Protein AF-A0A2S6GCV4-F1 (afdb_monomer_lite)

Foldseek 3Di:
DDQWDWDDDPFTWTAGPVPRFTFFFPPADDPPTDTDTHHQDPPHDRGGTDDDDDDDPPPD

Structure (mmCIF, N/CA/C/O backbone):
data_AF-A0A2S6GCV4-F1
#
_entry.id   AF-A0A2S6GCV4-F1
#
loop_
_atom_site.group_PDB
_atom_site.id
_atom_site.type_symbol
_atom_site.label_atom_id
_atom_site.label_alt_id
_atom_site.label_comp_id
_atom_site.label_asym_id
_atom_site.label_entity_id
_atom_site.label_seq_id
_atom_site.pdbx_PDB_ins_code
_atom_site.Cartn_x
_atom_site.Cartn_y
_atom_site.Cartn_z
_atom_site.occupancy
_atom_site.B_iso_or_equiv
_atom_site.auth_seq_id
_atom_site.auth_comp_id
_atom_site.auth_asym_id
_atom_site.auth_atom_id
_atom_site.pdbx_PDB_model_num
ATOM 1 N N . MET A 1 1 ? -10.066 -13.786 13.296 1.00 57.34 1 MET A N 1
ATOM 2 C CA . MET A 1 1 ? -9.950 -12.946 12.080 1.00 57.34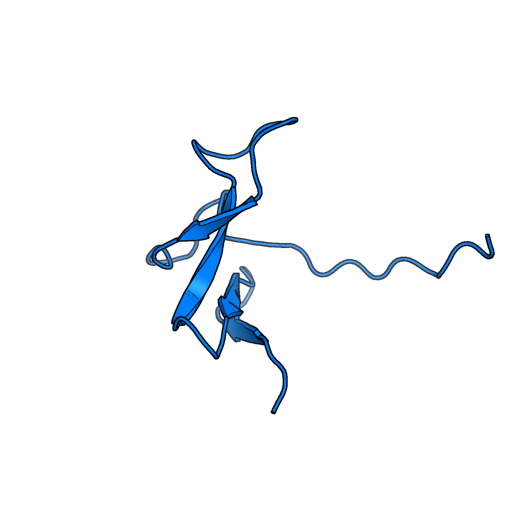 1 MET A CA 1
ATOM 3 C C . MET A 1 1 ? -8.473 -12.691 11.835 1.00 57.34 1 MET A C 1
ATOM 5 O O . MET A 1 1 ? -7.757 -12.512 12.813 1.00 57.34 1 MET A O 1
ATOM 9 N N . LEU A 1 2 ? -8.004 -12.731 10.587 1.00 68.81 2 LEU A N 1
ATOM 10 C CA . LEU A 1 2 ? -6.606 -12.408 10.285 1.00 68.81 2 LEU A CA 1
ATOM 11 C C . LEU A 1 2 ? -6.370 -10.902 10.511 1.00 68.81 2 LEU A C 1
ATOM 13 O O . LEU A 1 2 ? -7.261 -10.112 10.200 1.00 68.81 2 LEU A O 1
ATOM 17 N N . PRO A 1 3 ? -5.205 -10.482 11.035 1.00 77.81 3 PRO A N 1
ATOM 18 C CA . PRO A 1 3 ? -4.922 -9.068 11.316 1.00 77.81 3 PRO A CA 1
ATOM 19 C C . PRO A 1 3 ? -4.854 -8.189 10.053 1.00 77.81 3 PRO A C 1
ATOM 21 O O . PRO A 1 3 ? -4.902 -6.959 10.141 1.00 77.81 3 PRO A O 1
ATOM 24 N N . TRP A 1 4 ? -4.789 -8.819 8.878 1.00 77.88 4 TRP A N 1
ATOM 25 C CA . TRP A 1 4 ? -4.702 -8.182 7.571 1.00 77.88 4 TRP A CA 1
ATOM 26 C C . TRP A 1 4 ? -5.726 -8.783 6.612 1.00 77.88 4 TRP A C 1
ATOM 28 O O . TRP A 1 4 ? -5.989 -9.986 6.639 1.00 77.88 4 TRP A O 1
ATOM 38 N N . SER A 1 5 ? -6.262 -7.942 5.733 1.00 83.94 5 SER A N 1
ATOM 39 C CA . SER A 1 5 ? -7.064 -8.354 4.581 1.00 83.94 5 SER A CA 1
ATOM 40 C C . SER A 1 5 ? -6.344 -8.005 3.281 1.00 83.94 5 SER A C 1
ATOM 42 O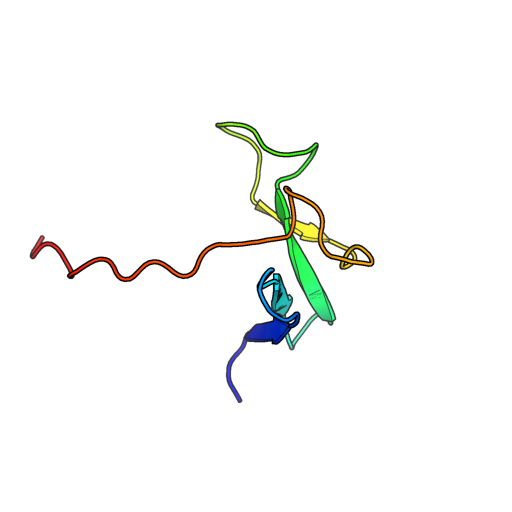 O . SER A 1 5 ? -5.711 -6.952 3.168 1.00 83.94 5 SER A O 1
ATOM 44 N N . LEU A 1 6 ? -6.433 -8.904 2.302 1.00 79.00 6 LEU A N 1
ATOM 45 C CA . LEU A 1 6 ? -5.955 -8.669 0.943 1.00 79.00 6 LEU A CA 1
ATOM 46 C C . LEU A 1 6 ? -7.047 -7.948 0.150 1.00 79.00 6 LEU A C 1
ATOM 48 O O . LEU A 1 6 ? -8.196 -8.387 0.136 1.00 79.00 6 LEU A O 1
ATOM 52 N N . THR A 1 7 ? -6.693 -6.846 -0.506 1.00 73.25 7 THR A N 1
ATOM 53 C CA . THR A 1 7 ? -7.629 -6.039 -1.303 1.00 73.25 7 THR A CA 1
ATOM 54 C C . THR A 1 7 ? -7.040 -5.700 -2.671 1.00 73.25 7 THR A C 1
ATOM 56 O O . THR A 1 7 ? -5.866 -5.357 -2.772 1.00 73.25 7 THR A O 1
ATOM 59 N N . GLY A 1 8 ? -7.866 -5.745 -3.721 1.00 65.31 8 GLY A N 1
ATOM 60 C CA . GLY A 1 8 ? -7.437 -5.547 -5.115 1.00 65.31 8 GLY A CA 1
ATOM 61 C C . GLY A 1 8 ? -7.245 -6.865 -5.877 1.00 65.31 8 GLY A C 1
ATOM 62 O O . GLY A 1 8 ? -7.035 -7.906 -5.264 1.00 65.31 8 GLY A O 1
ATOM 63 N N . GLY A 1 9 ? -7.396 -6.813 -7.207 1.00 66.94 9 GLY A N 1
ATOM 64 C CA . GLY A 1 9 ? -7.254 -7.963 -8.110 1.00 66.94 9 GLY A CA 1
ATOM 65 C C . GLY A 1 9 ? -5.790 -8.374 -8.298 1.00 66.94 9 GLY A C 1
ATOM 66 O O . GLY A 1 9 ? -5.177 -8.928 -7.391 1.00 66.94 9 GLY A O 1
ATOM 67 N N . ASN A 1 10 ? -5.210 -8.081 -9.466 1.00 62.03 10 ASN A N 1
ATOM 68 C CA . ASN A 1 10 ? -3.800 -8.396 -9.754 1.00 62.03 10 ASN A CA 1
ATOM 69 C C . ASN A 1 10 ? -2.816 -7.595 -8.873 1.00 62.03 10 ASN A C 1
ATOM 71 O O . ASN A 1 10 ? -1.730 -8.080 -8.567 1.00 62.03 10 ASN A O 1
ATOM 75 N N . ASN A 1 11 ? -3.227 -6.413 -8.401 1.00 66.62 11 ASN A N 1
ATOM 76 C CA . ASN A 1 11 ? -2.461 -5.551 -7.502 1.00 66.62 11 ASN A CA 1
ATOM 77 C C . ASN A 1 11 ? -2.946 -5.760 -6.063 1.00 66.62 11 ASN A C 1
ATOM 79 O O . ASN A 1 11 ? -3.937 -5.156 -5.635 1.00 66.62 11 ASN A O 1
ATOM 83 N N . ARG A 1 12 ? -2.277 -6.648 -5.319 1.00 82.94 12 ARG A N 1
ATOM 84 C CA . ARG A 1 12 ? -2.665 -6.974 -3.942 1.00 82.94 12 ARG A CA 1
ATOM 85 C C . ARG A 1 12 ? -2.167 -5.907 -2.973 1.00 82.94 12 ARG A C 1
ATOM 87 O O . ARG A 1 12 ? -0.978 -5.619 -2.907 1.00 82.94 12 ARG A O 1
ATOM 94 N N . ARG A 1 13 ? -3.083 -5.359 -2.178 1.00 89.12 13 ARG A N 1
ATOM 95 C CA . ARG A 1 13 ? -2.794 -4.432 -1.078 1.00 89.12 13 ARG A CA 1
ATOM 96 C C . ARG A 1 13 ? -3.110 -5.103 0.248 1.00 89.12 13 ARG A C 1
ATOM 98 O O . ARG A 1 13 ? -4.147 -5.760 0.381 1.00 89.12 13 ARG A O 1
ATOM 105 N N . PHE A 1 14 ? -2.246 -4.898 1.235 1.00 91.12 14 PHE A N 1
ATOM 106 C CA . PHE A 1 14 ? -2.441 -5.403 2.591 1.00 91.12 14 PHE A CA 1
ATOM 107 C C . PHE A 1 14 ? -3.073 -4.326 3.457 1.00 91.12 14 PHE A C 1
ATOM 109 O O . PHE A 1 14 ? -2.423 -3.340 3.795 1.00 91.12 14 PHE A O 1
ATOM 116 N N . ARG A 1 15 ? -4.338 -4.517 3.831 1.00 92.56 15 ARG A N 1
ATOM 117 C CA . ARG A 1 15 ? -5.080 -3.586 4.680 1.00 92.56 15 ARG A CA 1
ATOM 118 C C . ARG A 1 15 ? -5.159 -4.119 6.103 1.00 92.56 15 ARG A C 1
ATOM 120 O O . ARG A 1 1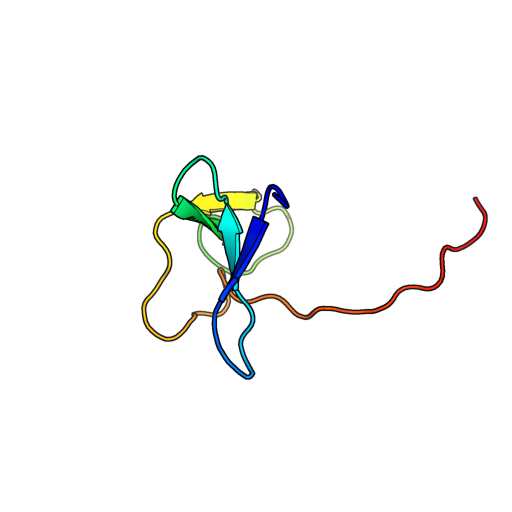5 ? -5.685 -5.211 6.323 1.00 92.56 15 ARG A O 1
ATOM 127 N N . SER A 1 16 ? -4.666 -3.343 7.064 1.00 92.81 16 SER A N 1
ATOM 128 C CA . SER A 1 16 ? -4.797 -3.655 8.485 1.00 92.81 16 SER A CA 1
ATOM 129 C C . SER A 1 16 ? -6.270 -3.625 8.872 1.00 92.81 16 SER A C 1
ATOM 131 O O . SER A 1 16 ? -6.963 -2.639 8.611 1.00 92.81 16 SER A O 1
ATOM 133 N N . VAL A 1 17 ? -6.748 -4.687 9.517 1.00 92.12 17 VAL A N 1
ATOM 134 C CA . VAL A 1 17 ? -8.131 -4.746 10.013 1.00 92.12 17 VAL A CA 1
ATOM 135 C C . VAL A 1 17 ? -8.339 -3.757 11.163 1.00 92.12 17 VAL A C 1
ATOM 137 O O . VAL A 1 17 ? -9.406 -3.166 11.272 1.00 92.12 17 VAL A O 1
ATOM 140 N N . ASN A 1 18 ? -7.306 -3.524 11.977 1.00 93.31 18 ASN A N 1
ATOM 141 C CA . ASN A 1 18 ? -7.392 -2.657 13.152 1.00 93.31 18 ASN A CA 1
ATOM 142 C C . ASN A 1 18 ? -7.500 -1.165 12.793 1.00 93.31 18 ASN A C 1
ATOM 144 O O . ASN A 1 18 ? -8.257 -0.430 13.414 1.00 93.31 18 ASN A O 1
ATOM 148 N N . SER A 1 19 ? -6.737 -0.702 11.798 1.00 94.62 19 SER A N 1
ATOM 149 C CA . SER A 1 19 ? -6.698 0.722 11.423 1.00 94.62 19 SER A CA 1
ATOM 150 C C . SER A 1 19 ? -7.470 1.049 10.143 1.00 94.62 19 SER A C 1
ATOM 152 O O . SER A 1 19 ? -7.715 2.218 9.845 1.00 94.62 19 SER A O 1
ATOM 154 N N . GLY A 1 20 ? -7.783 0.037 9.330 1.00 92.62 20 GLY A N 1
ATOM 155 C CA . GLY A 1 20 ? -8.314 0.217 7.985 1.00 92.62 20 GLY A CA 1
ATOM 156 C C . GLY A 1 20 ? -7.319 0.832 6.991 1.00 92.62 20 GLY A C 1
ATOM 157 O O . GLY A 1 20 ? -7.751 1.214 5.902 1.00 92.62 20 GLY A O 1
ATOM 158 N N . LYS A 1 21 ? -6.028 0.938 7.334 1.00 94.69 21 LYS A N 1
ATOM 159 C CA . LYS A 1 21 ? -4.958 1.508 6.492 1.00 94.69 21 LYS A CA 1
ATOM 160 C C . LYS A 1 21 ? -4.179 0.427 5.744 1.00 94.69 21 LYS A C 1
ATOM 162 O O . LYS A 1 21 ? -4.156 -0.726 6.174 1.00 94.69 21 LYS A O 1
ATOM 167 N N . CYS A 1 22 ? -3.536 0.805 4.643 1.00 94.62 22 CYS A N 1
ATOM 168 C CA . CYS A 1 22 ? -2.725 -0.093 3.826 1.00 94.62 22 CYS A CA 1
ATOM 169 C C . CYS A 1 22 ? -1.248 -0.061 4.240 1.00 94.62 22 CYS A C 1
ATOM 171 O O . CYS A 1 22 ? -0.747 0.977 4.679 1.00 94.62 22 CYS A O 1
ATOM 173 N N . LEU A 1 23 ? -0.564 -1.197 4.086 1.00 94.56 23 LEU A N 1
ATOM 174 C CA . LEU A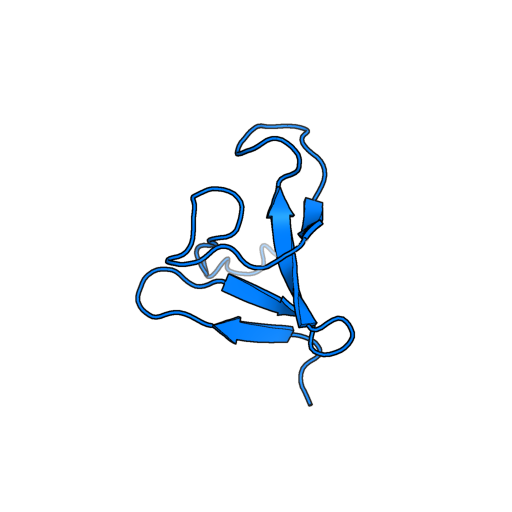 1 23 ? 0.893 -1.281 4.153 1.00 94.56 23 LEU A CA 1
ATOM 175 C C . LEU A 1 23 ? 1.490 -0.469 3.000 1.00 94.56 23 LEU A C 1
ATOM 177 O O . LEU A 1 23 ? 1.234 -0.778 1.836 1.00 94.56 23 LEU A O 1
ATOM 181 N N . ASN A 1 24 ? 2.266 0.558 3.330 1.00 95.56 24 ASN A N 1
ATOM 182 C CA . ASN A 1 24 ? 2.770 1.535 2.376 1.00 95.56 24 ASN A CA 1
ATOM 183 C C . ASN A 1 24 ? 4.261 1.828 2.606 1.00 95.56 24 ASN A C 1
ATOM 185 O O . ASN A 1 24 ? 4.719 1.825 3.748 1.00 95.56 24 ASN A O 1
ATOM 189 N N . VAL A 1 25 ? 5.010 2.102 1.538 1.00 96.69 25 VAL A N 1
ATOM 190 C CA . VAL A 1 25 ? 6.394 2.588 1.616 1.00 96.69 25 VAL A CA 1
ATOM 191 C C . VAL A 1 25 ? 6.396 4.118 1.667 1.00 96.69 25 VAL A C 1
ATOM 193 O O . VAL A 1 25 ? 5.923 4.786 0.739 1.00 96.69 25 VAL A O 1
ATOM 196 N N . GLN A 1 26 ? 6.941 4.679 2.749 1.00 96.38 26 GLN A N 1
ATOM 197 C CA . GLN A 1 26 ? 6.992 6.123 2.964 1.00 96.38 26 GLN A CA 1
ATOM 198 C C . GLN A 1 26 ? 7.787 6.818 1.847 1.00 96.38 26 GLN A C 1
ATOM 200 O O . GLN A 1 26 ? 8.857 6.357 1.466 1.00 96.38 26 GLN A O 1
ATOM 205 N N . TYR A 1 27 ? 7.262 7.938 1.339 1.00 93.94 27 TYR A N 1
ATOM 206 C CA . TYR A 1 27 ? 7.839 8.745 0.246 1.00 93.94 27 TYR A CA 1
ATOM 207 C C . TYR A 1 27 ? 7.918 8.075 -1.138 1.00 93.94 27 TYR A C 1
ATOM 209 O O . TYR A 1 27 ? 8.391 8.707 -2.079 1.00 93.94 27 TYR A O 1
ATOM 217 N N . GLY A 1 28 ? 7.415 6.848 -1.299 1.00 92.69 28 GLY A N 1
ATOM 218 C CA . GLY A 1 28 ? 7.468 6.106 -2.561 1.00 92.69 28 GLY A CA 1
ATOM 219 C C . GLY A 1 28 ? 8.373 4.877 -2.483 1.00 92.69 28 GLY A C 1
ATOM 220 O O . GLY A 1 28 ? 8.946 4.574 -1.436 1.00 92.69 28 GLY A O 1
ATOM 221 N N . VAL A 1 29 ? 8.487 4.139 -3.588 1.00 92.50 29 VAL A N 1
ATOM 222 C CA . VAL A 1 29 ? 9.347 2.947 -3.650 1.00 92.50 29 VAL A CA 1
ATOM 223 C C . VAL A 1 29 ? 10.824 3.343 -3.556 1.00 92.50 29 VAL A C 1
ATOM 225 O O . VAL A 1 29 ? 11.273 4.274 -4.219 1.00 92.50 29 VAL A O 1
ATOM 228 N N . GLY A 1 30 ? 11.588 2.651 -2.713 1.00 93.62 30 GLY A N 1
ATOM 229 C CA . GLY A 1 30 ? 12.999 2.957 -2.491 1.00 93.62 30 GLY A CA 1
ATOM 230 C C . GLY A 1 30 ? 13.598 2.127 -1.362 1.00 93.62 30 GLY A C 1
ATOM 231 O O . GLY A 1 30 ? 12.912 1.767 -0.406 1.00 93.62 30 GLY A O 1
ATOM 232 N N . GLN A 1 31 ? 14.884 1.803 -1.480 1.00 94.44 31 GLN A N 1
ATOM 233 C CA . GLN A 1 31 ? 15.613 1.083 -0.436 1.00 94.44 31 GLN A CA 1
ATOM 234 C C . GLN A 1 31 ? 15.821 1.986 0.785 1.00 94.44 31 GLN A C 1
ATOM 236 O O . GLN A 1 31 ? 16.139 3.163 0.642 1.00 94.44 31 GLN A O 1
ATOM 241 N N . GLY A 1 32 ? 15.644 1.429 1.985 1.00 95.06 32 GLY A N 1
ATOM 242 C CA . GLY A 1 32 ? 15.782 2.165 3.248 1.00 95.06 32 GLY A CA 1
ATOM 243 C C . GLY A 1 32 ? 14.569 3.017 3.640 1.00 95.06 32 GLY A C 1
ATOM 244 O O . GLY A 1 32 ? 14.529 3.521 4.761 1.00 95.06 32 GLY A O 1
ATOM 245 N N . ASN A 1 33 ? 13.560 3.142 2.773 1.00 97.19 33 ASN A N 1
ATOM 246 C CA . ASN A 1 33 ? 12.314 3.813 3.129 1.00 97.19 33 ASN A CA 1
ATOM 247 C C . ASN A 1 33 ? 11.545 3.002 4.180 1.00 97.19 33 ASN A C 1
ATOM 249 O O . ASN A 1 33 ? 11.470 1.773 4.120 1.00 97.19 33 ASN A O 1
ATOM 253 N N . ALA A 1 34 ? 10.941 3.701 5.141 1.00 97.31 34 ALA A N 1
ATOM 254 C CA . ALA A 1 34 ? 10.165 3.062 6.193 1.00 97.31 34 ALA A CA 1
ATOM 255 C C . ALA A 1 34 ? 8.858 2.467 5.650 1.00 97.31 34 ALA A C 1
ATOM 257 O O . ALA A 1 34 ? 8.179 3.067 4.811 1.00 97.31 34 ALA A O 1
ATOM 258 N N . LEU A 1 35 ? 8.467 1.313 6.196 1.00 95.94 35 LEU A N 1
ATOM 259 C CA . LEU A 1 35 ? 7.125 0.770 6.015 1.00 95.94 35 LEU A CA 1
ATOM 260 C C . LEU A 1 35 ? 6.179 1.398 7.035 1.00 95.94 35 LEU A C 1
ATOM 262 O O . LEU A 1 35 ? 6.416 1.346 8.242 1.00 95.94 35 LEU A O 1
ATOM 266 N N . ILE A 1 36 ? 5.095 1.984 6.541 1.00 96.38 36 ILE A N 1
ATOM 267 C CA . ILE A 1 36 ? 4.103 2.709 7.330 1.00 96.38 36 ILE A CA 1
ATOM 268 C C . ILE A 1 36 ? 2.694 2.185 7.048 1.00 96.38 36 ILE A C 1
ATOM 270 O O . ILE A 1 36 ? 2.441 1.469 6.080 1.00 96.38 36 ILE A O 1
ATOM 274 N N . GLN A 1 37 ? 1.747 2.575 7.899 1.00 95.94 37 GLN A N 1
ATOM 275 C CA . GLN A 1 37 ? 0.322 2.427 7.622 1.00 95.94 37 GLN A CA 1
ATOM 276 C C . GLN A 1 37 ? -0.225 3.751 7.091 1.00 95.94 37 GLN A C 1
ATOM 278 O O . GLN A 1 37 ? -0.274 4.738 7.826 1.00 95.94 37 GLN A O 1
ATOM 283 N N . TYR A 1 38 ? -0.668 3.767 5.836 1.00 95.81 38 TYR A N 1
ATOM 284 C CA . TYR A 1 38 ? -1.169 4.975 5.182 1.00 95.81 38 TYR A CA 1
ATOM 285 C C . TYR A 1 38 ? -2.546 4.765 4.549 1.00 95.81 38 TYR A C 1
ATOM 287 O O . TYR A 1 38 ? -3.059 3.645 4.468 1.00 95.81 38 TYR A O 1
ATOM 295 N N . THR A 1 39 ? -3.192 5.861 4.155 1.00 94.69 39 THR A N 1
ATOM 296 C CA . THR A 1 39 ? -4.452 5.803 3.411 1.00 94.69 39 THR 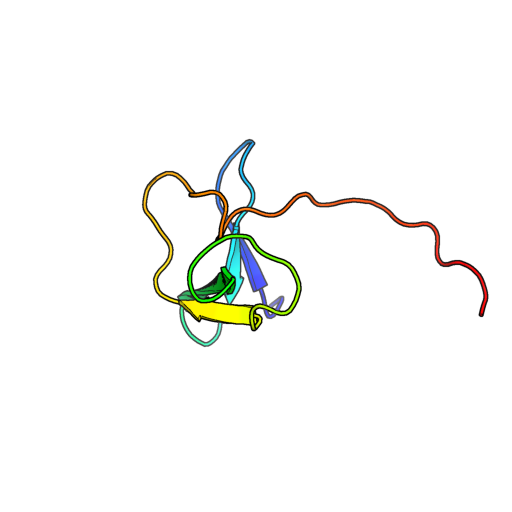A CA 1
ATOM 297 C C . THR A 1 39 ? -4.255 4.948 2.162 1.00 94.69 39 THR A C 1
ATOM 299 O O . THR A 1 39 ? -3.313 5.168 1.409 1.00 94.69 39 THR A O 1
ATOM 302 N N . CYS A 1 40 ? -5.126 3.958 1.968 1.00 92.19 40 CYS A N 1
ATOM 303 C CA . CYS A 1 40 ? -5.084 3.098 0.791 1.00 92.19 40 CYS A CA 1
ATOM 304 C C . CYS A 1 40 ? -5.337 3.931 -0.470 1.00 92.19 40 CYS A C 1
ATOM 306 O O . CYS A 1 40 ? -6.386 4.572 -0.576 1.00 92.19 40 CYS A O 1
ATOM 308 N N . SER A 1 41 ? -4.416 3.899 -1.427 1.00 89.69 41 SER A N 1
ATOM 309 C CA . SER A 1 41 ? -4.545 4.645 -2.677 1.00 89.69 41 SER A CA 1
ATOM 310 C C . SER A 1 41 ? -5.611 4.022 -3.575 1.00 89.69 41 SER A C 1
ATOM 312 O O . SER A 1 41 ? -5.774 2.799 -3.624 1.00 89.69 41 SER A O 1
ATOM 314 N N . ALA A 1 42 ? -6.357 4.848 -4.310 1.00 82.56 42 ALA A N 1
ATOM 315 C CA . ALA A 1 4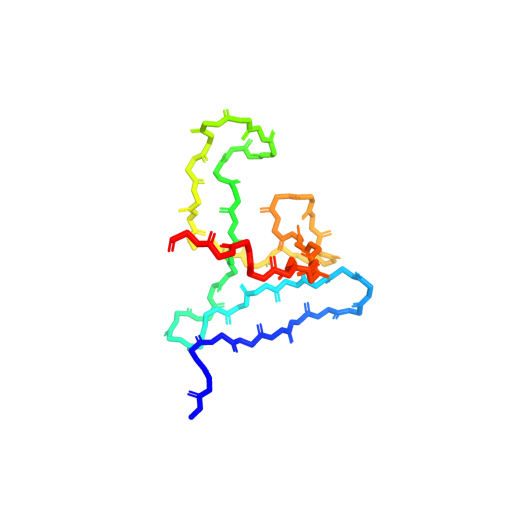2 ? -7.302 4.357 -5.311 1.00 82.56 42 ALA A CA 1
ATOM 316 C C . ALA A 1 42 ? -6.543 3.662 -6.458 1.00 82.56 42 ALA A C 1
ATOM 318 O O . ALA A 1 42 ? -5.515 4.156 -6.905 1.00 82.56 42 ALA A O 1
ATOM 319 N N . GLY A 1 43 ? -7.017 2.498 -6.911 1.00 77.62 43 GLY A N 1
ATOM 320 C CA . GLY A 1 43 ? -6.383 1.734 -8.000 1.00 77.62 43 GLY A CA 1
ATOM 321 C C . GLY A 1 43 ? -5.119 0.944 -7.626 1.00 77.62 43 GLY A C 1
ATOM 322 O O . GLY A 1 43 ? -4.801 -0.013 -8.323 1.00 77.62 43 GLY A O 1
ATOM 323 N N . GLY A 1 44 ? -4.479 1.255 -6.494 1.00 79.00 44 GLY A N 1
ATOM 324 C CA . GLY A 1 44 ? -3.199 0.668 -6.092 1.00 79.00 44 GLY A CA 1
ATOM 325 C C . GLY A 1 44 ? -2.039 1.313 -6.846 1.00 79.00 44 GLY A C 1
ATOM 326 O O . GLY A 1 44 ? -1.985 1.275 -8.071 1.00 79.00 44 GLY A O 1
ATOM 327 N N . VAL A 1 45 ? -1.124 1.916 -6.099 1.00 88.88 45 VAL A N 1
ATOM 328 C CA . VAL A 1 45 ? 0.089 2.562 -6.610 1.00 88.88 45 VAL A CA 1
ATOM 329 C C . VAL A 1 45 ? 1.306 1.778 -6.133 1.00 88.88 45 VAL A C 1
ATOM 331 O O . VAL A 1 45 ? 1.225 1.010 -5.176 1.00 88.88 45 VAL A O 1
ATOM 334 N N . ASP A 1 46 ? 2.455 1.972 -6.770 1.00 91.94 46 ASP A N 1
ATOM 335 C CA . ASP A 1 46 ? 3.630 1.121 -6.540 1.00 91.94 46 ASP A CA 1
ATOM 336 C C . ASP A 1 46 ? 4.074 1.052 -5.071 1.00 91.94 46 ASP A C 1
ATOM 338 O O . ASP A 1 46 ? 4.598 0.032 -4.632 1.00 91.94 46 ASP A O 1
ATOM 342 N N . ASN A 1 47 ? 3.835 2.103 -4.280 1.00 94.12 47 ASN A N 1
ATOM 343 C CA . ASN A 1 47 ? 4.198 2.118 -2.867 1.00 94.12 47 ASN A CA 1
ATOM 344 C C . ASN A 1 47 ? 3.131 1.552 -1.918 1.00 94.12 47 ASN A C 1
ATOM 346 O O . ASN A 1 47 ? 3.365 1.591 -0.715 1.00 94.12 47 ASN A O 1
ATOM 350 N N . ASP A 1 48 ? 1.991 1.037 -2.392 1.00 93.56 48 ASP A N 1
ATOM 351 C CA . ASP A 1 48 ? 1.028 0.285 -1.567 1.00 93.56 48 ASP A CA 1
ATOM 352 C C . ASP A 1 48 ? 0.608 -1.082 -2.135 1.00 93.56 48 ASP A C 1
ATOM 354 O O . ASP A 1 48 ? -0.183 -1.789 -1.501 1.00 93.56 48 ASP A O 1
ATOM 358 N N . VAL A 1 49 ? 1.181 -1.496 -3.270 1.00 91.12 49 VAL A N 1
ATOM 359 C CA . VAL A 1 49 ? 0.950 -2.795 -3.920 1.00 91.12 49 VAL A CA 1
ATOM 360 C C . VAL A 1 49 ? 2.116 -3.748 -3.664 1.00 91.12 49 VAL A C 1
ATOM 362 O O . VAL A 1 49 ? 3.280 -3.382 -3.780 1.00 91.12 49 VAL A O 1
ATOM 365 N N . TRP A 1 50 ? 1.793 -5.002 -3.347 1.00 88.00 50 TRP A N 1
ATOM 366 C CA . TRP A 1 50 ? 2.763 -6.004 -2.922 1.00 88.00 50 TRP A CA 1
ATOM 367 C C . TRP A 1 50 ? 2.569 -7.325 -3.662 1.00 88.00 50 TRP A C 1
ATOM 369 O O . TRP A 1 50 ? 1.452 -7.832 -3.798 1.00 88.00 50 TRP A O 1
ATOM 379 N N . LEU A 1 51 ? 3.680 -7.919 -4.098 1.00 83.81 51 LEU A N 1
ATOM 380 C CA . LEU A 1 51 ? 3.692 -9.264 -4.657 1.00 83.81 51 LEU A CA 1
ATOM 381 C C . LEU A 1 51 ? 3.731 -10.287 -3.525 1.00 83.81 51 LEU A C 1
ATOM 383 O O . LEU A 1 51 ? 4.616 -10.267 -2.673 1.00 83.81 51 LEU A O 1
ATOM 387 N N . THR A 1 52 ? 2.778 -11.213 -3.532 1.00 78.19 52 THR A N 1
ATOM 388 C CA . THR A 1 52 ? 2.854 -12.401 -2.684 1.00 78.19 52 THR A CA 1
ATOM 389 C C . THR A 1 52 ? 3.793 -13.393 -3.348 1.00 78.19 52 THR A C 1
ATOM 391 O O . THR A 1 52 ? 3.399 -14.067 -4.302 1.00 78.19 52 THR A O 1
ATOM 394 N N . VAL A 1 53 ? 5.027 -13.464 -2.864 1.00 77.81 53 VAL A N 1
ATOM 395 C CA . VAL A 1 53 ? 5.977 -14.504 -3.258 1.00 77.81 53 VAL A CA 1
ATOM 396 C C . VAL A 1 53 ? 5.942 -15.632 -2.238 1.00 77.81 53 VAL A C 1
ATOM 398 O O . VAL A 1 53 ? 5.739 -15.405 -1.045 1.00 77.81 53 VAL A O 1
ATOM 401 N N . TRP A 1 54 ? 6.100 -16.860 -2.718 1.00 79.56 54 TRP A N 1
ATOM 402 C CA . TRP A 1 54 ? 6.394 -17.985 -1.847 1.00 79.56 54 TRP A CA 1
ATOM 403 C C . TRP A 1 54 ? 7.908 -18.119 -1.756 1.00 79.56 54 TRP A C 1
ATOM 405 O O . TRP A 1 54 ? 8.560 -18.409 -2.758 1.00 79.56 54 TRP A O 1
ATOM 415 N N . GLU A 1 55 ? 8.456 -17.923 -0.566 1.00 72.94 55 GLU A N 1
ATOM 416 C CA . GLU A 1 55 ? 9.825 -18.324 -0.268 1.00 72.94 55 GLU A CA 1
ATOM 417 C C . GLU A 1 55 ? 9.755 -19.645 0.495 1.00 72.94 55 GLU A C 1
ATOM 419 O O . GLU A 1 55 ? 9.063 -19.753 1.510 1.00 72.94 55 GLU A O 1
ATOM 424 N N . ALA A 1 56 ? 10.439 -20.678 -0.007 1.00 76.81 56 ALA A N 1
ATOM 425 C CA . ALA A 1 56 ? 10.648 -21.874 0.796 1.00 76.81 56 ALA A CA 1
ATOM 426 C C . ALA A 1 56 ? 11.448 -21.445 2.033 1.00 76.81 56 ALA A C 1
ATOM 428 O O . ALA A 1 56 ? 12.449 -20.745 1.861 1.00 76.81 56 ALA A O 1
ATOM 429 N N . PRO A 1 57 ? 11.041 -21.822 3.259 1.00 70.06 57 PRO A N 1
ATOM 430 C CA . PRO A 1 57 ? 11.825 -21.493 4.436 1.00 70.06 57 PRO A CA 1
ATOM 431 C C . PRO A 1 57 ? 13.219 -22.087 4.243 1.00 70.06 57 PRO A C 1
ATOM 433 O O . PRO A 1 57 ? 13.394 -23.305 4.265 1.00 70.06 57 PRO A O 1
ATOM 436 N N . THR A 1 58 ? 14.219 -21.238 4.005 1.00 71.00 58 THR A N 1
ATOM 437 C CA . THR A 1 58 ? 15.609 -21.667 4.094 1.00 71.00 58 THR A CA 1
ATOM 438 C C . THR A 1 58 ? 15.805 -22.052 5.546 1.00 71.00 58 THR A C 1
ATOM 440 O O . THR A 1 58 ? 15.708 -21.183 6.412 1.00 71.00 58 THR A O 1
ATOM 443 N N . SER A 1 59 ? 15.995 -23.343 5.820 1.00 65.94 59 SER A N 1
ATOM 444 C CA . SER A 1 59 ? 16.317 -23.826 7.159 1.00 65.94 59 SER A CA 1
ATOM 445 C C . SER A 1 59 ? 17.491 -23.003 7.687 1.00 65.94 59 SER A C 1
ATOM 447 O O . SER A 1 59 ? 18.597 -23.100 7.148 1.00 65.94 59 SER A O 1
ATOM 449 N N . ARG A 1 60 ? 17.240 -22.154 8.678 1.00 53.59 60 ARG A N 1
ATOM 450 C CA . ARG A 1 60 ? 18.266 -21.390 9.373 1.00 53.59 60 ARG A CA 1
ATOM 451 C C . ARG A 1 60 ? 18.072 -21.560 10.863 1.00 53.59 60 ARG A C 1
ATOM 453 O O . ARG A 1 60 ? 16.900 -21.499 11.297 1.00 53.59 60 ARG A O 1
#

Secondary structure (DSSP, 8-state):
--SEEEESSSS-EEEETTT-PEEEETTSS-TTPPEEEEPPPTT--TTT------------

pLDDT: mean 85.11, std 11.45, range [53.59, 97.31]

Radius of gyration: 12.57 Å; chains: 1; bounding box: 28×33×23 Å

Organism: NCBI:txid155976

InterPro domains:
  IPR035992 Ricin B-like lectins [SSF50370] (4-52)

Sequence (60 aa):
MLPWSLTGGNNRRFRSVNSGKCLNVQYGVGQGNALIQYTCSAGGVDNDVWLTVWEAPTSR